Protein AF-A0A663M143-F1 (afdb_monomer_lite)

pLDDT: mean 77.85, std 14.71, range [43.19, 90.19]

Organism: Athene cunicularia (NCBI:txid194338)

Foldseek 3Di:
DVVVVVPPDPDPVVVVVVLVVVLVVQLVVQQVVQCVVVVHPDRDPVSSVVSCVVSVVVPPD

Radius of gyration: 15.42 Å; chains: 1; bounding box: 29×29×36 Å

Secondary structure (DSSP, 8-state):
-TTGGGTT---HHHHHHHHHHHHHHHHHHHHHHHHHHTT-SS--HHHHHHHHHHHHHHT--

InterPro domains:
  IPR009072 Histone-fold [G3DSA:1.10.20.10] (12-61)
  IPR028847 Centromere protein W [PF15510] (14-61)
  IPR052484 Centromere Protein W/WIP1 [PTHR34832] (14-61)

Sequence (61 aa):
IFLDFFFFSPFPLLKVHLSFLLFLHRLAEEARTNAFANKSKIIKPEHTIAAAKVILKKSRG

Structure (mmCIF, N/CA/C/O backbone):
data_AF-A0A663M143-F1
#
_entry.id   AF-A0A663M143-F1
#
loop_
_atom_site.group_PDB
_atom_site.id
_atom_site.type_symbol
_atom_site.label_atom_id
_atom_site.label_alt_id
_atom_site.label_comp_id
_atom_site.label_asym_id
_atom_site.label_entity_id
_atom_site.label_seq_id
_atom_site.pdbx_PDB_ins_code
_atom_site.Cartn_x
_atom_site.Cartn_y
_atom_site.Cartn_z
_atom_site.occupancy
_atom_site.B_iso_or_equiv
_atom_site.auth_seq_id
_atom_site.auth_comp_id
_atom_site.auth_asym_id
_atom_site.auth_atom_id
_atom_site.pdbx_PDB_model_num
ATOM 1 N N . ILE A 1 1 ? 0.415 19.182 -24.515 1.00 51.19 1 ILE A N 1
ATOM 2 C CA . ILE A 1 1 ? 1.338 20.016 -23.701 1.00 51.19 1 ILE A CA 1
ATOM 3 C C . ILE A 1 1 ? 1.905 19.241 -22.503 1.00 51.19 1 ILE A C 1
ATOM 5 O O . ILE A 1 1 ? 3.118 19.147 -22.408 1.00 51.19 1 ILE A O 1
ATOM 9 N N . PHE A 1 2 ? 1.091 18.641 -21.615 1.00 43.19 2 PHE A N 1
ATOM 10 C CA . PHE A 1 2 ? 1.609 17.901 -20.440 1.00 43.19 2 PHE A CA 1
ATOM 11 C C . PHE A 1 2 ? 2.259 16.541 -20.783 1.00 43.19 2 PHE A C 1
ATOM 13 O O . PHE A 1 2 ? 3.167 16.101 -20.087 1.00 43.19 2 PHE A O 1
ATOM 20 N N . LEU A 1 3 ? 1.832 15.891 -21.876 1.00 48.97 3 LEU A N 1
ATOM 21 C CA . LEU A 1 3 ? 2.436 14.639 -22.358 1.00 48.97 3 LEU A CA 1
ATOM 22 C C . LEU A 1 3 ? 3.648 14.849 -23.283 1.00 48.97 3 LEU A C 1
ATOM 24 O O . LEU A 1 3 ? 4.535 14.002 -23.310 1.00 48.97 3 LEU A O 1
ATOM 28 N N . ASP A 1 4 ? 3.730 15.975 -23.994 1.00 46.34 4 ASP A N 1
ATOM 29 C CA . ASP A 1 4 ? 4.801 16.229 -24.972 1.00 46.34 4 ASP A CA 1
ATOM 30 C C . ASP A 1 4 ? 6.161 16.490 -24.305 1.00 46.34 4 ASP A C 1
ATOM 32 O O . ASP A 1 4 ? 7.207 16.158 -24.856 1.00 46.34 4 ASP A O 1
ATOM 36 N N . PHE A 1 5 ? 6.160 17.012 -23.074 1.00 46.44 5 PHE A N 1
ATOM 37 C CA . PHE A 1 5 ? 7.388 17.263 -22.312 1.00 46.44 5 PHE A CA 1
ATOM 38 C C . PHE A 1 5 ? 8.048 15.972 -21.794 1.00 46.44 5 PHE A C 1
ATOM 40 O O . PHE A 1 5 ? 9.241 15.945 -21.497 1.00 46.44 5 PHE A O 1
ATOM 47 N N . PHE A 1 6 ? 7.285 14.879 -21.699 1.00 48.94 6 PHE A N 1
ATOM 48 C CA . PHE A 1 6 ? 7.753 13.607 -21.146 1.00 48.94 6 PHE A CA 1
ATOM 49 C C . PHE A 1 6 ? 8.552 12.774 -22.159 1.00 48.94 6 PHE A C 1
ATOM 51 O O . PHE A 1 6 ? 9.368 11.940 -21.771 1.00 48.94 6 PHE A O 1
ATOM 58 N N . PHE A 1 7 ? 8.345 12.999 -23.460 1.00 48.94 7 PHE A N 1
ATOM 59 C CA . PHE A 1 7 ? 8.916 12.152 -24.510 1.00 48.94 7 PHE A CA 1
ATOM 60 C C . PHE A 1 7 ? 10.358 12.531 -24.899 1.00 48.94 7 PHE A C 1
ATOM 62 O O . PHE A 1 7 ? 11.051 11.731 -25.521 1.00 48.94 7 PHE A O 1
ATOM 69 N N . PHE A 1 8 ? 10.844 13.718 -24.511 1.00 49.88 8 PHE A N 1
ATOM 70 C CA . PHE A 1 8 ? 12.126 14.262 -24.991 1.00 49.88 8 PHE A CA 1
ATOM 71 C C . PHE A 1 8 ? 13.297 14.179 -23.992 1.00 49.88 8 PHE A C 1
ATOM 73 O O . PHE A 1 8 ? 14.354 14.758 -24.223 1.00 49.88 8 PHE A O 1
ATOM 80 N N . SER A 1 9 ? 13.160 13.478 -22.864 1.00 49.50 9 SER A N 1
ATOM 81 C CA . SER A 1 9 ? 14.221 13.448 -21.848 1.00 49.50 9 SER A CA 1
ATOM 82 C C . SER A 1 9 ? 14.914 12.079 -21.772 1.00 49.50 9 SER A C 1
ATOM 84 O O . SER A 1 9 ? 14.275 11.098 -21.383 1.00 49.50 9 SER A O 1
ATOM 86 N N . PRO A 1 10 ? 16.220 11.973 -22.094 1.00 58.25 10 PRO A N 1
ATOM 87 C CA . PRO A 1 10 ? 16.978 10.736 -21.968 1.00 58.25 10 PRO A CA 1
ATOM 88 C C . PRO A 1 10 ? 17.370 10.553 -20.500 1.00 58.25 10 PRO A C 1
ATOM 90 O O . PRO A 1 10 ? 18.514 10.775 -20.122 1.00 58.25 10 PRO A O 1
ATOM 93 N N . PHE A 1 11 ? 16.418 10.192 -19.639 1.00 56.50 11 PHE A N 1
ATOM 94 C CA . PHE A 1 11 ? 16.718 10.025 -18.219 1.00 56.50 11 PHE A CA 1
ATOM 95 C C . PHE A 1 11 ? 16.359 8.622 -17.724 1.00 56.50 11 PHE A C 1
ATOM 97 O O . PHE A 1 11 ? 15.181 8.310 -17.551 1.00 56.50 11 PHE A O 1
ATOM 104 N N . PRO A 1 12 ? 17.348 7.760 -17.407 1.00 59.22 12 PRO A N 1
ATOM 105 C CA . PRO A 1 12 ? 17.089 6.494 -16.712 1.00 59.22 12 PRO A CA 1
ATOM 106 C C . PRO A 1 12 ? 16.388 6.706 -15.356 1.00 59.22 12 PRO A C 1
ATOM 108 O O . PRO A 1 12 ? 15.689 5.818 -14.869 1.00 59.22 12 PRO A O 1
ATOM 111 N N . LEU A 1 13 ? 16.493 7.916 -14.793 1.00 63.19 13 LEU A N 1
ATOM 112 C CA . LEU A 1 13 ? 15.775 8.358 -13.597 1.00 63.19 13 LEU A CA 1
ATOM 113 C C . LEU A 1 13 ? 14.252 8.261 -13.753 1.00 63.19 13 LEU A C 1
ATOM 115 O O . LEU A 1 13 ? 13.571 7.928 -12.790 1.00 63.19 13 LEU A O 1
ATOM 119 N N . LEU A 1 14 ? 13.714 8.471 -14.958 1.00 71.75 14 LEU A N 1
ATOM 120 C CA . LEU A 1 14 ? 12.276 8.412 -15.228 1.00 71.75 14 LEU A CA 1
ATOM 121 C C . LEU A 1 14 ? 11.714 6.991 -15.103 1.00 71.75 14 LEU A C 1
ATOM 123 O O . LEU A 1 14 ? 10.629 6.806 -14.556 1.00 71.75 14 LEU A O 1
ATOM 127 N N . LYS A 1 15 ? 12.478 5.972 -15.520 1.00 75.25 15 LYS A N 1
ATOM 128 C CA . LYS A 1 15 ? 12.092 4.561 -15.340 1.00 75.25 15 LYS A CA 1
ATOM 129 C C . LYS A 1 15 ? 12.094 4.154 -13.869 1.00 75.25 15 LYS A C 1
ATOM 131 O O . LYS A 1 15 ? 11.183 3.451 -13.433 1.00 75.25 15 LYS A O 1
ATOM 136 N N . VAL A 1 16 ? 13.078 4.618 -13.097 1.00 79.81 16 VAL A N 1
ATOM 137 C CA . VAL A 1 16 ? 13.128 4.385 -11.645 1.00 79.81 16 VAL A CA 1
ATOM 138 C C . VAL A 1 16 ? 11.973 5.107 -10.952 1.00 79.81 16 VAL A C 1
ATOM 140 O O . VAL A 1 16 ? 11.293 4.508 -10.124 1.00 79.81 16 VAL A O 1
ATOM 143 N N . HIS A 1 17 ? 11.689 6.352 -11.340 1.00 80.88 17 HIS A N 1
ATOM 144 C CA . HIS A 1 17 ? 10.595 7.137 -10.770 1.00 80.88 17 HIS A CA 1
ATOM 145 C C . HIS A 1 17 ? 9.225 6.530 -11.081 1.00 80.88 17 HIS A C 1
ATOM 147 O O . HIS A 1 17 ? 8.384 6.421 -10.195 1.00 80.88 17 HIS A O 1
ATOM 153 N N . LEU A 1 18 ? 9.019 6.054 -12.312 1.00 82.50 18 LEU A N 1
ATOM 154 C CA . LEU A 1 18 ? 7.803 5.344 -12.699 1.00 82.50 18 LEU A CA 1
ATOM 155 C C . LEU A 1 18 ? 7.655 4.029 -11.921 1.00 82.50 18 LEU A C 1
ATOM 157 O O . LEU A 1 18 ? 6.579 3.740 -11.405 1.00 82.50 18 LEU A O 1
ATOM 161 N N . SER A 1 19 ? 8.738 3.259 -11.782 1.00 83.06 19 SER A N 1
ATOM 162 C CA . SER A 1 19 ? 8.741 2.016 -10.997 1.00 83.06 19 SER A CA 1
ATOM 163 C C . SER A 1 19 ? 8.419 2.281 -9.524 1.00 83.06 19 SER A C 1
ATOM 165 O O . SER A 1 19 ? 7.649 1.542 -8.914 1.00 83.06 19 SER A O 1
ATOM 167 N N . PHE A 1 20 ? 8.944 3.375 -8.969 1.00 84.75 20 PHE A N 1
ATOM 168 C CA . PHE A 1 20 ? 8.646 3.819 -7.612 1.00 84.75 20 PHE A CA 1
ATOM 169 C C . PHE A 1 20 ? 7.190 4.281 -7.457 1.00 84.75 20 PHE A C 1
ATOM 171 O O . PHE A 1 20 ? 6.526 3.902 -6.495 1.00 84.75 20 PHE A O 1
ATOM 178 N N . LEU A 1 21 ? 6.650 5.032 -8.419 1.00 87.25 21 LEU A N 1
ATOM 179 C CA . LEU A 1 21 ? 5.254 5.471 -8.390 1.00 87.25 21 LEU A CA 1
ATOM 180 C C . LEU A 1 21 ? 4.291 4.275 -8.468 1.00 87.25 21 LEU A C 1
ATOM 182 O O . LEU A 1 21 ? 3.323 4.200 -7.712 1.00 87.25 21 LEU A O 1
ATOM 186 N N . LEU A 1 22 ? 4.595 3.295 -9.325 1.00 86.25 22 LEU A N 1
ATOM 187 C CA . LEU A 1 22 ? 3.845 2.040 -9.422 1.00 86.25 22 LEU A CA 1
ATOM 188 C C . LEU A 1 22 ? 3.955 1.202 -8.140 1.00 86.25 22 LEU A C 1
ATOM 190 O O . LEU A 1 22 ? 2.973 0.580 -7.725 1.00 86.25 22 LEU A O 1
ATOM 194 N N . PHE A 1 23 ? 5.121 1.204 -7.490 1.00 88.19 23 PHE A N 1
ATOM 195 C CA . PHE A 1 23 ? 5.314 0.586 -6.180 1.00 88.19 23 PHE A CA 1
ATOM 196 C C . PHE A 1 23 ? 4.436 1.251 -5.112 1.00 88.19 23 PHE A C 1
ATOM 198 O O . PHE A 1 23 ? 3.715 0.551 -4.401 1.00 88.19 23 PHE A O 1
ATOM 205 N N . LEU A 1 24 ? 4.426 2.587 -5.038 1.00 89.06 24 LEU A N 1
ATOM 206 C CA . LEU A 1 24 ? 3.586 3.334 -4.097 1.00 89.06 24 LEU A CA 1
ATOM 207 C C . LEU A 1 24 ? 2.096 3.099 -4.340 1.00 89.06 24 LEU A C 1
ATOM 209 O O . LEU A 1 24 ? 1.345 2.929 -3.382 1.00 89.06 24 LEU A O 1
ATOM 213 N N . HIS A 1 25 ? 1.670 3.032 -5.601 1.00 89.44 25 HIS A N 1
ATOM 214 C CA . HIS A 1 25 ? 0.286 2.721 -5.941 1.00 89.44 25 HIS A CA 1
ATOM 215 C C . HIS A 1 25 ? -0.128 1.342 -5.403 1.00 89.44 25 HIS A C 1
ATOM 217 O O . HIS A 1 25 ? -1.151 1.213 -4.731 1.00 89.44 25 HIS A O 1
ATOM 223 N N . ARG A 1 26 ? 0.698 0.310 -5.630 1.00 87.12 26 ARG A N 1
ATOM 224 C CA . ARG A 1 26 ? 0.453 -1.043 -5.096 1.00 87.12 26 ARG A CA 1
ATOM 225 C C . ARG A 1 26 ? 0.480 -1.070 -3.568 1.00 87.12 26 ARG A C 1
ATOM 227 O O . ARG A 1 26 ? -0.339 -1.751 -2.959 1.00 87.12 26 ARG A O 1
ATOM 234 N N . LEU A 1 27 ? 1.392 -0.318 -2.953 1.00 90.19 27 LEU A N 1
ATOM 235 C CA . LEU A 1 27 ? 1.497 -0.202 -1.500 1.00 90.19 27 LEU A CA 1
ATOM 236 C C . LEU A 1 27 ? 0.252 0.439 -0.883 1.00 90.19 27 LEU A C 1
ATOM 238 O O . LEU A 1 27 ? -0.253 -0.064 0.118 1.00 90.19 27 LEU A O 1
ATOM 242 N N . ALA A 1 28 ? -0.253 1.518 -1.480 1.00 88.94 28 ALA A N 1
ATOM 243 C CA . ALA A 1 28 ? -1.460 2.197 -1.023 1.00 88.94 28 ALA A CA 1
ATOM 244 C C . ALA A 1 28 ? -2.694 1.291 -1.135 1.00 88.94 28 ALA A C 1
ATOM 246 O O . ALA A 1 28 ? -3.507 1.248 -0.212 1.00 88.94 28 ALA A O 1
ATOM 247 N N . GLU A 1 29 ? -2.814 0.535 -2.227 1.00 90.06 29 GLU A N 1
ATOM 248 C CA . GLU A 1 29 ? -3.924 -0.398 -2.434 1.00 90.06 29 GLU A CA 1
ATOM 249 C C . GLU A 1 29 ? -3.922 -1.546 -1.416 1.00 90.06 29 GLU A C 1
ATOM 251 O O . GLU A 1 29 ? -4.935 -1.834 -0.773 1.00 90.06 29 GLU A O 1
ATOM 256 N N . GLU A 1 30 ? -2.758 -2.154 -1.192 1.00 88.69 30 GLU A N 1
ATOM 257 C CA . GLU A 1 30 ? -2.582 -3.238 -0.221 1.00 88.69 30 GLU A CA 1
ATOM 258 C C . GLU A 1 30 ? -2.781 -2.731 1.223 1.00 88.69 30 GLU A C 1
ATOM 260 O O . GLU A 1 30 ? -3.432 -3.385 2.038 1.00 88.69 30 G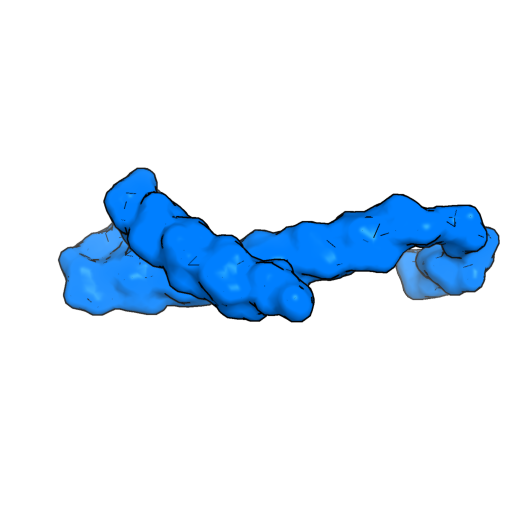LU A O 1
ATOM 265 N N . ALA A 1 31 ? -2.305 -1.522 1.546 1.00 89.25 31 ALA A N 1
ATOM 266 C CA . ALA A 1 31 ? -2.525 -0.902 2.854 1.00 89.25 31 ALA A CA 1
ATOM 267 C C . ALA A 1 31 ? -4.007 -0.572 3.104 1.00 89.25 31 ALA A C 1
ATOM 269 O O . ALA A 1 31 ? -4.494 -0.786 4.217 1.00 89.25 31 ALA A O 1
ATOM 270 N N . ARG A 1 32 ? -4.739 -0.098 2.083 1.00 87.88 32 ARG A N 1
ATOM 271 C CA . ARG A 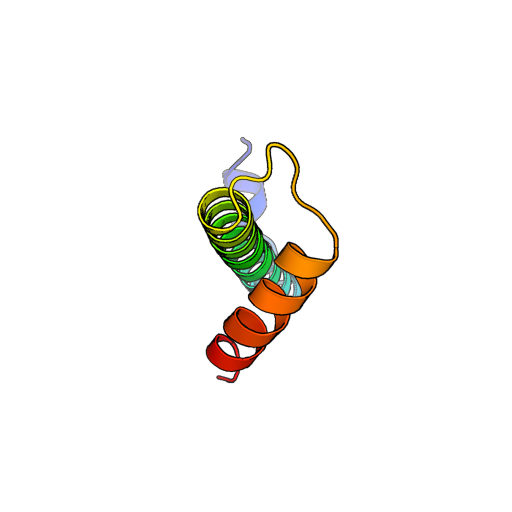1 32 ? -6.196 0.114 2.158 1.00 87.88 32 ARG A CA 1
ATOM 272 C C . ARG A 1 32 ? -6.941 -1.194 2.393 1.00 87.88 32 ARG A C 1
ATOM 274 O O . ARG A 1 32 ? -7.784 -1.253 3.286 1.00 87.88 32 ARG A O 1
ATOM 281 N N . THR A 1 33 ? -6.589 -2.239 1.651 1.00 89.25 33 THR A N 1
ATOM 282 C CA . THR A 1 33 ? -7.194 -3.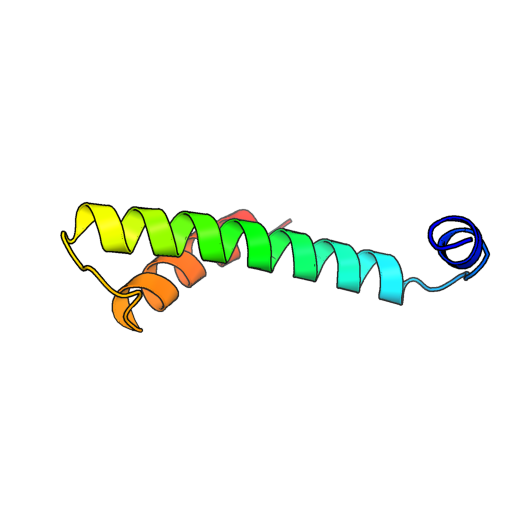571 1.797 1.00 89.25 33 THR A CA 1
ATOM 283 C C . THR A 1 33 ? -6.962 -4.128 3.204 1.00 89.25 33 THR A C 1
ATOM 285 O O . THR A 1 33 ? -7.901 -4.592 3.849 1.00 89.25 33 THR A O 1
ATOM 288 N N . ASN A 1 34 ? -5.744 -3.986 3.738 1.00 85.81 34 ASN A N 1
ATOM 289 C CA . ASN A 1 34 ? -5.412 -4.400 5.105 1.00 85.81 34 ASN A CA 1
ATOM 290 C C . ASN A 1 34 ? -6.157 -3.589 6.175 1.00 85.81 34 ASN A C 1
ATOM 292 O O . ASN A 1 34 ? -6.614 -4.157 7.167 1.00 85.81 34 ASN A O 1
ATOM 296 N N . ALA A 1 35 ? -6.313 -2.276 5.985 1.00 86.94 35 ALA A N 1
ATOM 297 C CA . ALA A 1 35 ? -7.095 -1.444 6.897 1.00 86.94 35 ALA A CA 1
ATOM 298 C C . ALA A 1 35 ? -8.581 -1.843 6.892 1.00 86.94 35 ALA A C 1
ATOM 300 O O . ALA A 1 35 ? -9.190 -1.953 7.959 1.00 86.94 35 ALA A O 1
ATOM 301 N N . PHE A 1 36 ? -9.140 -2.132 5.711 1.00 86.38 36 PHE A N 1
ATOM 302 C CA . PHE A 1 36 ? -10.514 -2.610 5.564 1.00 86.38 36 PHE A CA 1
ATOM 303 C C . PHE A 1 36 ? -10.717 -3.979 6.227 1.00 86.38 36 PHE A C 1
ATOM 305 O O . PHE A 1 36 ? -11.659 -4.151 7.001 1.00 86.38 36 PHE A O 1
ATOM 312 N N . ALA A 1 37 ? -9.796 -4.923 6.008 1.00 87.12 37 ALA A N 1
ATOM 313 C CA . ALA A 1 37 ? -9.813 -6.233 6.658 1.00 87.12 37 ALA A CA 1
ATOM 314 C C . ALA A 1 37 ? -9.779 -6.117 8.192 1.00 87.12 37 ALA A C 1
ATOM 316 O O . ALA A 1 37 ? -10.476 -6.853 8.889 1.00 87.12 37 ALA A O 1
ATOM 317 N N . ASN A 1 38 ? -9.038 -5.139 8.720 1.00 86.38 38 ASN A N 1
ATOM 318 C CA . ASN A 1 38 ? -8.956 -4.883 10.156 1.00 86.38 38 ASN A CA 1
ATOM 319 C C . ASN A 1 38 ? -10.096 -3.998 10.701 1.00 86.38 38 ASN A C 1
ATOM 321 O O . ASN A 1 38 ? -10.017 -3.535 11.840 1.00 86.38 38 ASN A O 1
ATOM 325 N N . LYS A 1 39 ? -11.139 -3.722 9.896 1.00 86.38 39 LYS A N 1
ATOM 326 C CA . LYS A 1 39 ? -12.275 -2.836 10.227 1.00 86.38 39 LYS A CA 1
ATOM 327 C C . LYS A 1 39 ? -11.833 -1.446 10.713 1.00 86.38 39 LYS A C 1
ATOM 329 O O . LYS A 1 39 ? -12.525 -0.797 11.498 1.00 86.38 39 LYS A O 1
ATOM 334 N N . SER A 1 40 ? -10.670 -0.983 10.254 1.00 79.25 40 SER A N 1
ATOM 335 C CA . SER A 1 40 ? -10.102 0.310 10.624 1.00 79.25 40 SER A CA 1
ATOM 336 C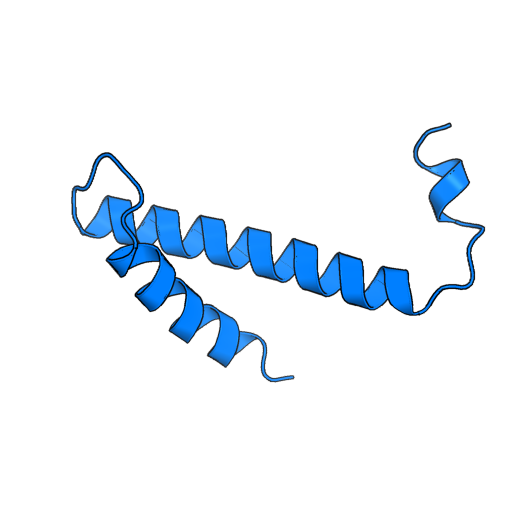 C . SER A 1 40 ? -10.560 1.381 9.639 1.00 79.25 40 SER A C 1
ATOM 338 O O . SER A 1 40 ? -10.375 1.252 8.432 1.00 79.25 40 SER A O 1
ATOM 340 N N . LYS A 1 41 ? -11.116 2.483 10.155 1.00 80.69 41 LYS A N 1
ATOM 341 C CA . LYS A 1 41 ? -11.495 3.655 9.343 1.00 80.69 41 LYS A CA 1
ATOM 342 C C . LYS A 1 41 ? -10.293 4.436 8.796 1.00 80.69 41 LYS A C 1
ATOM 344 O O . LYS A 1 41 ? -10.468 5.256 7.903 1.00 80.69 41 LYS A O 1
ATOM 349 N N . ILE A 1 42 ? -9.097 4.223 9.350 1.00 83.38 42 ILE A N 1
ATOM 350 C CA . ILE A 1 42 ? -7.881 4.981 9.027 1.00 83.38 42 ILE A CA 1
ATOM 351 C C . ILE A 1 42 ? -6.747 3.999 8.728 1.00 83.38 42 ILE A C 1
ATOM 353 O O . ILE A 1 42 ? -6.634 2.949 9.370 1.00 83.38 42 ILE A O 1
ATOM 357 N N . ILE A 1 43 ? -5.887 4.348 7.769 1.00 85.50 43 ILE A N 1
ATOM 358 C CA . ILE A 1 43 ? -4.648 3.612 7.514 1.00 85.50 43 ILE A CA 1
ATOM 359 C C . ILE A 1 43 ? -3.680 3.896 8.664 1.00 85.50 43 ILE A C 1
ATOM 361 O O . ILE A 1 43 ? -3.150 4.994 8.804 1.00 85.50 43 ILE A O 1
ATOM 365 N N . LYS A 1 44 ? -3.475 2.885 9.501 1.00 86.44 44 LYS A N 1
ATOM 366 C CA . LYS A 1 44 ? -2.518 2.892 10.603 1.00 86.44 44 LYS A CA 1
ATOM 367 C C . LYS A 1 44 ? -1.147 2.379 10.150 1.00 86.44 44 LYS A C 1
ATOM 369 O O . LYS A 1 44 ? -1.080 1.627 9.172 1.00 86.44 44 LYS A O 1
ATOM 374 N N . PRO A 1 45 ? -0.068 2.719 10.880 1.00 85.75 45 PRO A N 1
ATOM 375 C CA . PRO A 1 45 ? 1.282 2.241 10.583 1.00 85.75 45 PRO A CA 1
ATOM 376 C C . PRO A 1 45 ? 1.385 0.709 10.510 1.00 85.75 45 PRO A C 1
ATOM 378 O O . PRO A 1 45 ? 2.107 0.182 9.669 1.00 85.75 45 PRO A O 1
ATOM 381 N N . GLU A 1 46 ? 0.621 -0.035 11.316 1.00 86.56 46 GLU A N 1
ATOM 382 C CA . GLU A 1 46 ? 0.568 -1.503 11.221 1.00 86.56 46 GLU A CA 1
ATOM 383 C C . GLU A 1 46 ? 0.123 -2.022 9.837 1.00 86.56 46 GLU A C 1
ATOM 385 O O . GLU A 1 46 ? 0.675 -3.006 9.337 1.00 86.56 46 GLU A O 1
ATOM 390 N N 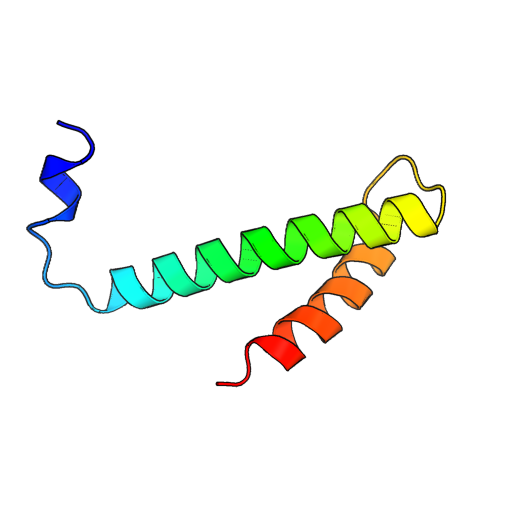. HIS A 1 47 ? -0.820 -1.343 9.175 1.00 85.38 47 HIS A N 1
ATOM 391 C CA . HIS A 1 47 ? -1.330 -1.740 7.857 1.00 85.38 47 HIS A CA 1
ATOM 392 C C . HIS A 1 47 ? -0.333 -1.433 6.741 1.00 85.38 47 HIS A C 1
ATOM 394 O O . HIS A 1 47 ? -0.161 -2.247 5.830 1.00 85.38 47 HIS A O 1
ATOM 400 N N . THR A 1 48 ? 0.362 -0.297 6.829 1.00 86.19 48 THR A N 1
ATOM 401 C CA . THR A 1 48 ? 1.425 0.063 5.884 1.00 86.19 48 THR A CA 1
ATOM 402 C C . THR A 1 48 ? 2.660 -0.809 6.052 1.00 86.19 48 THR A C 1
ATOM 404 O O . THR A 1 48 ? 3.242 -1.194 5.044 1.00 86.19 48 THR A O 1
ATOM 407 N N . ILE A 1 49 ? 3.038 -1.199 7.274 1.00 88.00 49 ILE A N 1
ATOM 408 C CA . ILE A 1 49 ? 4.161 -2.125 7.505 1.00 88.00 49 ILE A CA 1
ATOM 409 C C . ILE A 1 49 ? 3.853 -3.513 6.924 1.00 88.00 49 ILE A C 1
ATOM 411 O O . ILE A 1 49 ? 4.708 -4.109 6.261 1.00 88.00 49 ILE A O 1
ATOM 415 N N . ALA A 1 50 ? 2.639 -4.029 7.144 1.00 88.94 50 ALA A N 1
ATOM 416 C CA . ALA A 1 50 ? 2.211 -5.306 6.573 1.00 88.94 50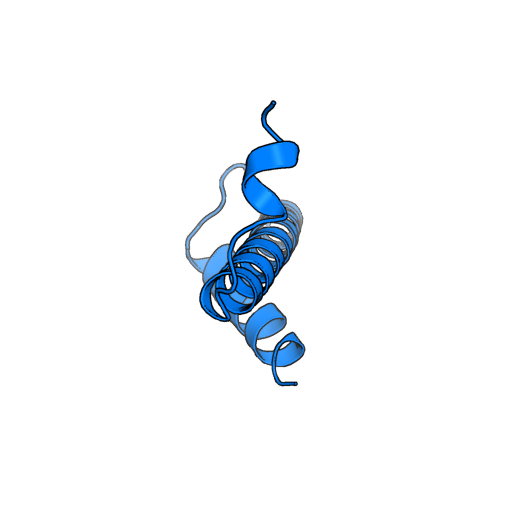 ALA A CA 1
ATOM 417 C C . ALA A 1 50 ? 2.198 -5.258 5.035 1.00 88.94 50 ALA A C 1
ATOM 419 O O . ALA A 1 50 ? 2.793 -6.120 4.384 1.00 88.94 50 ALA A O 1
ATOM 420 N N . ALA A 1 51 ? 1.607 -4.207 4.461 1.00 88.50 51 ALA A N 1
ATOM 421 C CA . ALA A 1 51 ? 1.585 -3.989 3.019 1.00 88.50 51 ALA A CA 1
ATOM 422 C C . ALA A 1 51 ? 3.001 -3.839 2.435 1.00 88.50 51 ALA A C 1
ATOM 424 O O . ALA A 1 51 ? 3.326 -4.471 1.430 1.00 88.50 51 ALA A O 1
ATOM 425 N N . ALA A 1 52 ? 3.886 -3.086 3.097 1.00 88.75 52 ALA A N 1
ATOM 426 C CA . ALA A 1 52 ? 5.264 -2.880 2.656 1.00 88.75 52 ALA A CA 1
ATOM 427 C C . ALA A 1 52 ? 6.024 -4.200 2.546 1.00 88.75 52 ALA A C 1
ATOM 429 O O . ALA A 1 52 ? 6.677 -4.437 1.533 1.00 88.75 52 ALA A O 1
ATOM 430 N N . LYS A 1 53 ? 5.891 -5.103 3.525 1.00 89.06 53 LYS A N 1
ATOM 431 C CA . LYS A 1 53 ? 6.525 -6.431 3.458 1.00 89.06 53 LYS A CA 1
ATOM 432 C C . LYS A 1 53 ? 6.070 -7.233 2.235 1.00 89.06 53 LYS A C 1
ATOM 434 O O . LYS A 1 53 ? 6.899 -7.890 1.606 1.00 89.06 53 LYS A O 1
ATOM 439 N N . VAL A 1 54 ? 4.781 -7.180 1.892 1.00 88.19 54 VAL A N 1
ATOM 440 C CA . VAL A 1 54 ? 4.213 -7.905 0.743 1.00 88.19 54 VAL A CA 1
ATOM 441 C C . VAL A 1 54 ? 4.682 -7.295 -0.577 1.00 88.19 54 VAL A C 1
ATOM 443 O O . VAL A 1 54 ? 5.173 -8.023 -1.442 1.00 88.19 54 VAL A O 1
ATOM 446 N N . ILE A 1 55 ? 4.578 -5.973 -0.731 1.00 87.69 55 ILE A N 1
ATOM 447 C CA . ILE A 1 55 ? 4.947 -5.298 -1.981 1.00 87.69 55 ILE A CA 1
ATOM 448 C C . ILE A 1 55 ? 6.465 -5.334 -2.197 1.00 87.69 55 ILE A C 1
ATOM 450 O O . ILE A 1 55 ? 6.900 -5.642 -3.301 1.00 87.69 55 ILE A O 1
ATOM 454 N N . LEU A 1 56 ? 7.284 -5.146 -1.156 1.00 86.88 56 LEU A N 1
ATOM 455 C CA . LEU A 1 56 ? 8.743 -5.297 -1.259 1.00 86.88 56 LEU A CA 1
ATOM 456 C C . LEU A 1 56 ? 9.153 -6.721 -1.647 1.00 86.88 56 LEU A C 1
ATOM 458 O O . LEU A 1 56 ? 10.114 -6.885 -2.391 1.00 86.88 56 LEU A O 1
ATOM 462 N N . LYS A 1 57 ? 8.432 -7.755 -1.184 1.00 86.12 57 LYS A N 1
ATOM 463 C CA . LYS A 1 57 ? 8.650 -9.135 -1.649 1.00 86.12 57 LYS A CA 1
ATOM 464 C C . LYS A 1 57 ? 8.298 -9.300 -3.128 1.00 86.12 57 LYS A C 1
ATOM 466 O O . LYS A 1 57 ? 9.069 -9.926 -3.842 1.00 86.12 57 LYS A O 1
ATOM 471 N N . LYS A 1 58 ? 7.164 -8.747 -3.574 1.00 82.50 58 LYS A N 1
ATOM 472 C CA . LYS A 1 58 ? 6.693 -8.827 -4.972 1.00 82.50 58 LYS A CA 1
ATOM 473 C C . LYS A 1 58 ? 7.546 -8.005 -5.946 1.00 82.50 58 LYS A C 1
ATOM 475 O O . LYS A 1 58 ? 7.572 -8.321 -7.126 1.00 82.50 58 LYS A O 1
ATOM 480 N N . SER A 1 59 ? 8.206 -6.953 -5.467 1.00 78.19 59 SER A N 1
ATOM 481 C CA . SER A 1 59 ? 9.070 -6.078 -6.269 1.00 78.19 59 SER A CA 1
ATOM 482 C C . SER A 1 59 ? 10.529 -6.531 -6.340 1.00 78.19 59 SER A C 1
ATOM 484 O O . SER A 1 59 ? 11.328 -5.847 -6.976 1.00 78.19 59 SER A O 1
ATOM 486 N N . ARG A 1 60 ? 10.897 -7.659 -5.716 1.00 77.31 60 ARG A N 1
ATOM 487 C CA . ARG A 1 60 ? 12.166 -8.327 -6.028 1.00 77.31 60 ARG A CA 1
ATOM 488 C C . ARG A 1 60 ? 12.041 -8.851 -7.461 1.00 77.31 60 ARG A C 1
ATOM 490 O O . ARG A 1 60 ? 11.240 -9.752 -7.688 1.00 77.31 60 ARG A O 1
ATOM 497 N N . GLY A 1 61 ? 12.723 -8.177 -8.389 1.00 60.72 61 GLY A N 1
ATOM 498 C CA . GLY A 1 61 ? 12.758 -8.523 -9.812 1.00 60.72 61 GLY A CA 1
ATOM 499 C C . GLY A 1 61 ? 13.300 -9.918 -10.063 1.00 60.72 61 GLY A C 1
ATOM 500 O O . GLY A 1 61 ? 14.135 -10.372 -9.247 1.00 60.72 61 GLY A O 1
#